Protein AF-A0A2D9C7I6-F1 (afdb_monomer_lite)

Foldseek 3Di:
DDDDDPDDPDDDDDPDDADDQEDAAEEEFDLVEEEEAEDHHHYDPPHDYHYDNNYYYYYD

Sequence (60 aa):
MSIILNGSSGIQFPNFIENEQSIDADYTIAATKNAASIGDIEISTGVTVTVTSGGNWVIL

Secondary structure (DSSP, 8-state):
-----SS-S-----S-----SEE-S-EEE-TT-EEEE-S--EEPTT--EEE-BTBEEEE-

pLDDT: mean 86.52, std 16.54, range [43.53, 98.69]

Radius of gyration: 14.21 Å; chains: 1; bounding box: 43×23×27 Å

Structure (mmCIF, N/CA/C/O backbone):
data_AF-A0A2D9C7I6-F1
#
_entry.id   AF-A0A2D9C7I6-F1
#
loop_
_atom_site.group_PDB
_atom_site.id
_atom_site.type_symbol
_atom_site.label_atom_id
_atom_site.label_alt_id
_atom_site.label_comp_id
_atom_site.label_asym_id
_atom_site.label_entity_id
_atom_site.label_seq_id
_atom_site.pdbx_PDB_ins_code
_atom_site.Cartn_x
_atom_site.Cartn_y
_atom_site.Cartn_z
_atom_site.occupancy
_atom_site.B_iso_or_equiv
_atom_site.auth_seq_id
_atom_site.auth_comp_id
_atom_site.auth_asym_id
_atom_site.auth_atom_id
_atom_site.pdbx_PDB_model_num
ATOM 1 N N . MET A 1 1 ? 7.763 7.652 6.240 1.00 54.25 1 MET A N 1
ATOM 2 C CA . MET A 1 1 ? 9.182 7.670 6.658 1.00 54.25 1 MET A CA 1
ATOM 3 C C . MET A 1 1 ? 10.063 7.790 5.418 1.00 54.25 1 MET A C 1
ATOM 5 O O . MET A 1 1 ? 10.093 6.865 4.619 1.00 54.25 1 MET A O 1
ATOM 9 N N . SER A 1 2 ? 10.698 8.942 5.188 1.00 43.53 2 SER A N 1
ATOM 10 C CA . SER A 1 2 ? 11.651 9.115 4.084 1.00 43.53 2 SER A CA 1
ATOM 11 C C . SER A 1 2 ? 13.033 8.667 4.540 1.00 43.53 2 SER A C 1
ATOM 13 O O . SER A 1 2 ? 13.604 9.260 5.451 1.00 43.53 2 SER A O 1
ATOM 15 N N . ILE A 1 3 ? 13.579 7.647 3.893 1.00 60.94 3 ILE A N 1
ATOM 16 C CA . ILE A 1 3 ? 15.004 7.350 3.978 1.00 60.94 3 ILE A CA 1
ATOM 17 C C . ILE A 1 3 ? 15.682 8.133 2.849 1.00 60.94 3 ILE A C 1
ATOM 19 O O . ILE A 1 3 ? 15.426 7.879 1.675 1.00 60.94 3 ILE A O 1
ATOM 23 N N . ILE A 1 4 ? 16.516 9.112 3.206 1.00 57.81 4 ILE A N 1
ATOM 24 C CA . ILE A 1 4 ? 17.427 9.798 2.281 1.00 57.81 4 ILE A CA 1
ATOM 25 C C . ILE A 1 4 ? 18.844 9.394 2.686 1.00 57.81 4 ILE A C 1
ATOM 27 O O . ILE A 1 4 ? 19.247 9.651 3.818 1.00 57.81 4 ILE A O 1
ATOM 31 N N . LEU A 1 5 ? 19.606 8.777 1.777 1.00 60.16 5 LEU A N 1
ATOM 32 C CA . LEU A 1 5 ? 21.022 8.472 2.000 1.00 60.16 5 LEU A CA 1
ATOM 33 C C . LEU A 1 5 ? 21.895 9.278 1.040 1.00 60.16 5 LEU A C 1
ATOM 35 O O . LEU A 1 5 ? 22.062 8.919 -0.123 1.00 60.16 5 LEU A O 1
ATOM 39 N N . ASN A 1 6 ? 22.520 10.330 1.566 1.00 57.50 6 ASN A N 1
ATOM 40 C CA . ASN A 1 6 ? 23.687 10.945 0.941 1.00 57.50 6 ASN A CA 1
ATOM 41 C C . ASN A 1 6 ? 24.924 10.075 1.235 1.00 57.50 6 ASN A C 1
ATOM 43 O O . ASN A 1 6 ? 25.686 10.359 2.153 1.00 57.50 6 ASN A O 1
ATOM 47 N N . GLY A 1 7 ? 25.109 8.994 0.469 1.00 60.16 7 GLY A N 1
ATOM 48 C CA . GLY A 1 7 ? 26.421 8.349 0.322 1.00 60.16 7 GLY A CA 1
ATOM 49 C C . GLY A 1 7 ? 26.889 7.371 1.411 1.00 60.16 7 GLY A C 1
ATOM 50 O O . GLY A 1 7 ? 28.091 7.151 1.510 1.00 60.16 7 GLY A O 1
ATOM 51 N N . SER A 1 8 ? 26.002 6.744 2.194 1.00 59.59 8 SER A N 1
ATOM 52 C CA . SER A 1 8 ? 26.406 5.636 3.081 1.00 59.59 8 SER A CA 1
ATOM 53 C C . SER A 1 8 ? 26.129 4.271 2.445 1.00 59.59 8 SER A C 1
ATOM 55 O O . SER A 1 8 ? 25.011 3.991 2.009 1.00 59.59 8 SER A O 1
ATOM 57 N N . SER A 1 9 ? 27.149 3.411 2.406 1.00 57.88 9 SER A N 1
ATOM 58 C CA . SER A 1 9 ? 27.047 2.006 2.004 1.00 57.88 9 SER A CA 1
ATOM 59 C C . SER A 1 9 ? 26.399 1.190 3.130 1.00 57.88 9 SER A C 1
ATOM 61 O O . SER A 1 9 ? 27.087 0.495 3.873 1.00 57.88 9 SER A O 1
ATOM 63 N N . GLY A 1 10 ? 25.078 1.291 3.282 1.00 57.53 10 GLY A N 1
ATOM 64 C CA . GLY A 1 10 ? 24.307 0.441 4.192 1.00 57.53 10 GLY A CA 1
ATOM 65 C C . GLY A 1 10 ? 22.948 1.034 4.554 1.00 57.53 10 GLY A C 1
ATOM 66 O O . GLY A 1 10 ? 22.867 2.147 5.069 1.00 57.53 10 GLY A O 1
ATOM 67 N N . ILE A 1 11 ? 21.873 0.284 4.303 1.00 58.44 11 ILE A N 1
ATOM 68 C CA . ILE A 1 11 ? 20.544 0.599 4.838 1.00 58.44 11 ILE A CA 1
ATOM 69 C C . ILE A 1 11 ? 20.533 0.098 6.284 1.00 58.44 11 ILE A C 1
ATOM 71 O O . ILE A 1 11 ? 20.520 -1.110 6.514 1.00 58.44 11 ILE A O 1
ATOM 75 N N . GLN A 1 12 ? 20.573 1.003 7.263 1.00 56.06 12 GLN A N 1
ATOM 76 C CA . GLN A 1 12 ? 20.333 0.618 8.652 1.00 56.06 12 GLN A CA 1
ATOM 77 C C . GLN A 1 12 ? 18.821 0.474 8.843 1.00 56.06 12 GLN A C 1
ATOM 79 O O . GLN A 1 12 ? 18.104 1.466 8.971 1.00 56.06 12 GLN A O 1
ATOM 84 N N . PHE A 1 13 ? 18.333 -0.765 8.813 1.00 61.75 13 PHE A N 1
ATOM 85 C CA . PHE A 1 13 ? 16.962 -1.053 9.212 1.00 61.75 13 PHE A CA 1
ATOM 86 C C . PHE A 1 13 ? 16.843 -0.937 10.739 1.00 61.75 13 PHE A C 1
ATOM 88 O O . PHE A 1 13 ? 17.770 -1.337 11.451 1.00 61.75 13 PHE A O 1
ATOM 95 N N . PRO A 1 14 ? 15.735 -0.391 11.265 1.00 68.25 14 PRO A N 1
ATOM 96 C CA . PRO A 1 14 ? 15.420 -0.556 12.677 1.00 68.25 14 PRO A CA 1
ATOM 97 C C . PRO A 1 14 ? 15.309 -2.053 13.016 1.00 68.25 14 PRO A C 1
ATOM 99 O O . PRO A 1 14 ? 14.951 -2.862 12.162 1.00 68.25 14 PRO A O 1
ATOM 102 N N . ASN A 1 15 ? 15.607 -2.420 14.268 1.00 77.31 15 ASN A N 1
ATOM 103 C CA . ASN A 1 15 ? 15.515 -3.814 14.735 1.00 77.31 15 ASN A CA 1
ATOM 104 C C . ASN A 1 15 ? 14.101 -4.406 14.574 1.00 77.31 15 ASN A C 1
ATOM 106 O O . ASN A 1 15 ? 13.952 -5.623 14.510 1.00 77.31 15 ASN A O 1
ATOM 110 N N . PHE A 1 16 ? 13.085 -3.544 14.504 1.00 78.31 16 PHE A N 1
ATOM 111 C CA . PHE A 1 16 ? 11.688 -3.890 14.275 1.00 78.31 16 PHE A CA 1
ATOM 112 C C . PHE A 1 16 ? 11.104 -2.982 13.192 1.00 78.31 16 PHE A C 1
ATOM 114 O O . PHE A 1 16 ? 11.461 -1.806 13.105 1.00 78.31 16 PHE A O 1
ATOM 121 N N . ILE A 1 17 ? 10.203 -3.532 12.380 1.00 78.81 17 ILE A N 1
ATOM 122 C CA . ILE A 1 17 ? 9.368 -2.785 11.440 1.00 78.81 17 ILE A CA 1
ATOM 123 C C . ILE A 1 17 ? 7.932 -2.983 11.905 1.00 78.81 17 ILE A C 1
ATOM 125 O O . ILE A 1 17 ? 7.470 -4.117 11.998 1.00 78.81 17 ILE A O 1
ATOM 129 N N . GLU A 1 18 ? 7.254 -1.882 12.197 1.00 81.88 18 GLU A N 1
ATOM 130 C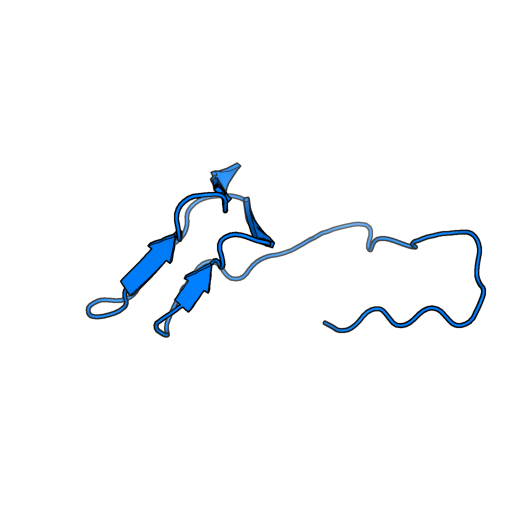 CA . GLU A 1 18 ? 5.872 -1.873 12.662 1.00 81.88 18 GLU A CA 1
ATOM 131 C C . GLU A 1 18 ? 5.017 -1.163 11.609 1.00 81.88 18 GLU A C 1
ATOM 133 O O . GLU A 1 18 ? 5.367 -0.071 11.148 1.00 81.88 18 GLU A O 1
ATOM 138 N N . ASN A 1 19 ? 3.920 -1.798 11.198 1.00 88.38 19 ASN A N 1
ATOM 139 C CA . ASN A 1 19 ? 2.860 -1.158 10.424 1.00 88.38 19 ASN A CA 1
ATOM 140 C C . ASN A 1 19 ? 1.687 -0.811 11.339 1.00 88.38 19 ASN A C 1
ATOM 142 O O . ASN A 1 19 ? 1.453 -1.473 12.348 1.00 88.38 19 ASN A O 1
ATOM 146 N N . GLU A 1 20 ? 0.921 0.204 10.950 1.00 93.00 20 GLU A N 1
ATOM 147 C CA . GLU A 1 20 ? -0.399 0.421 11.534 1.00 93.00 20 GLU A CA 1
ATOM 148 C C . GLU A 1 20 ? -1.299 -0.782 11.221 1.00 93.00 20 GLU A C 1
ATOM 150 O O . GLU A 1 20 ? -1.143 -1.443 10.187 1.00 93.00 20 GLU A O 1
ATOM 155 N N . GLN A 1 21 ? -2.207 -1.095 12.145 1.00 95.06 21 GLN A N 1
ATOM 156 C CA . GLN A 1 21 ? -3.154 -2.201 11.993 1.00 95.06 21 GLN A CA 1
ATOM 157 C C . GLN A 1 21 ? -4.479 -1.760 11.361 1.00 95.06 21 GLN A C 1
ATOM 159 O O . GLN A 1 21 ? -5.281 -2.617 11.008 1.00 95.06 21 GLN A O 1
ATOM 164 N N . SER A 1 22 ? -4.704 -0.453 11.194 1.00 96.19 22 SER A N 1
ATOM 165 C CA . SER A 1 22 ? -5.887 0.107 10.541 1.00 96.19 22 SER A CA 1
ATOM 166 C C . SER A 1 22 ? -5.514 0.883 9.279 1.00 96.19 22 SER A C 1
ATOM 168 O O . SER A 1 22 ? -4.474 1.538 9.204 1.00 96.19 22 SER A O 1
ATOM 170 N N . ILE A 1 23 ? -6.379 0.805 8.270 1.00 96.62 23 ILE A N 1
ATOM 171 C CA . ILE A 1 23 ? -6.359 1.668 7.090 1.00 96.62 23 ILE A CA 1
ATOM 172 C C . ILE A 1 23 ? -7.632 2.507 7.120 1.00 96.62 23 ILE A C 1
ATOM 174 O O . ILE A 1 23 ? -8.727 2.023 6.827 1.00 96.62 2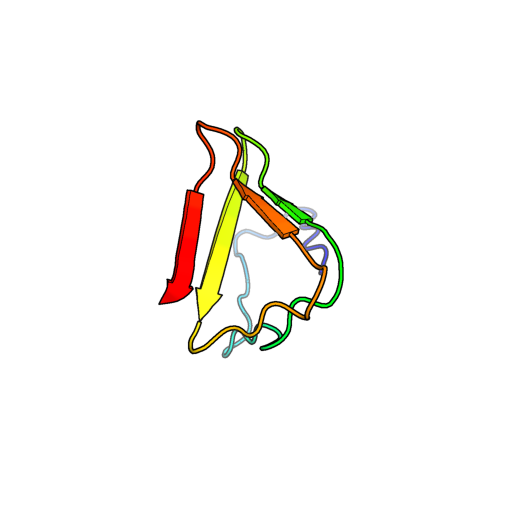3 ILE A O 1
ATOM 178 N N . ASP A 1 24 ? -7.458 3.781 7.463 1.00 98.00 24 ASP A N 1
ATOM 179 C CA . ASP A 1 24 ? -8.554 4.719 7.728 1.00 98.00 24 ASP A CA 1
ATOM 180 C C . ASP A 1 24 ? -8.821 5.703 6.577 1.00 98.00 24 ASP A C 1
ATOM 182 O O . ASP A 1 24 ? -9.694 6.565 6.673 1.00 98.00 24 ASP A O 1
ATOM 186 N N . ALA A 1 25 ? -8.086 5.576 5.470 1.00 97.94 25 ALA A N 1
ATOM 187 C CA . ALA A 1 25 ? -8.248 6.400 4.277 1.00 97.94 25 ALA A CA 1
ATOM 188 C C . ALA A 1 25 ? -8.032 5.588 2.998 1.00 97.94 25 ALA A C 1
ATOM 190 O O . ALA A 1 25 ? -7.236 4.647 2.974 1.00 97.94 25 ALA A O 1
ATOM 191 N N . ASP A 1 26 ? -8.721 5.986 1.924 1.00 98.50 26 ASP A N 1
ATOM 192 C CA . ASP A 1 26 ? -8.580 5.348 0.616 1.00 98.50 26 ASP A CA 1
ATOM 193 C C . ASP A 1 26 ? -7.122 5.352 0.155 1.00 98.50 26 ASP A C 1
ATOM 195 O O . ASP A 1 26 ? -6.422 6.369 0.219 1.00 98.50 26 ASP A O 1
ATOM 199 N N . TYR A 1 27 ? -6.672 4.212 -0.365 1.00 97.25 27 TYR A N 1
ATOM 200 C CA . TYR A 1 27 ? -5.303 4.058 -0.835 1.00 97.25 27 TYR A CA 1
ATOM 201 C C . TYR A 1 27 ? -5.235 3.285 -2.147 1.00 97.25 27 TYR A C 1
ATOM 203 O O . TYR A 1 27 ? -5.942 2.301 -2.363 1.00 97.25 27 TYR A O 1
ATOM 211 N N . THR A 1 28 ? -4.346 3.719 -3.040 1.00 98.38 28 THR A N 1
ATOM 212 C CA . THR A 1 28 ? -4.060 3.018 -4.296 1.00 98.38 28 THR A CA 1
ATOM 213 C C . THR A 1 28 ? -2.599 2.605 -4.345 1.00 98.38 28 THR A C 1
ATOM 215 O O . THR A 1 28 ? -1.698 3.442 -4.412 1.00 98.38 28 THR A O 1
ATOM 218 N N . ILE A 1 29 ? -2.368 1.297 -4.389 1.00 98.31 29 ILE A N 1
ATOM 219 C CA . ILE A 1 29 ? -1.066 0.724 -4.710 1.00 98.31 29 ILE A CA 1
ATOM 220 C C . ILE A 1 29 ? -0.907 0.803 -6.227 1.00 98.31 29 ILE A C 1
ATOM 222 O O . ILE A 1 29 ? -1.632 0.163 -6.993 1.00 98.31 29 ILE A O 1
ATOM 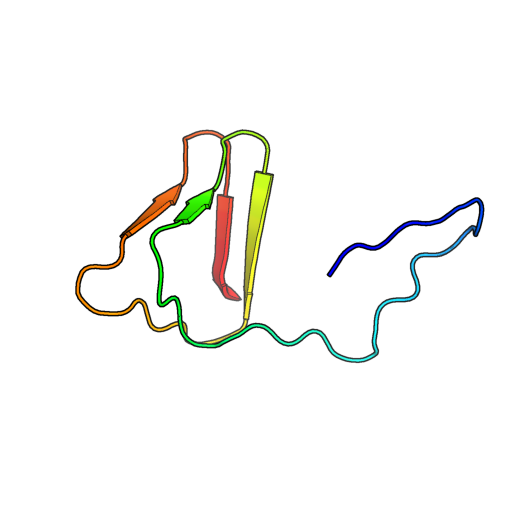226 N N . ALA A 1 30 ? 0.023 1.651 -6.660 1.00 98.31 30 ALA A N 1
ATOM 227 C CA . ALA A 1 30 ? 0.319 1.857 -8.070 1.00 98.31 30 ALA A CA 1
ATOM 228 C C . ALA A 1 30 ? 0.929 0.600 -8.707 1.00 98.31 30 ALA A C 1
ATOM 230 O O . ALA A 1 30 ? 1.638 -0.155 -8.049 1.00 98.31 30 ALA A O 1
ATOM 231 N N . ALA A 1 31 ? 0.764 0.448 -10.024 1.00 98.25 31 ALA A N 1
ATOM 232 C CA . ALA A 1 31 ? 1.324 -0.670 -10.793 1.00 98.25 31 ALA A CA 1
ATOM 233 C C . ALA A 1 31 ? 2.859 -0.801 -10.693 1.00 98.25 31 ALA A C 1
ATOM 235 O O . ALA A 1 31 ? 3.422 -1.844 -10.999 1.00 98.25 31 ALA A O 1
ATOM 236 N N . THR A 1 32 ? 3.548 0.274 -10.301 1.00 97.56 32 THR A N 1
ATOM 237 C CA . THR A 1 32 ? 5.012 0.349 -10.177 1.00 97.56 32 THR A CA 1
ATOM 238 C C . THR A 1 32 ? 5.504 0.192 -8.739 1.00 97.56 32 THR A C 1
ATOM 240 O O . THR A 1 32 ? 6.687 0.414 -8.460 1.00 97.56 32 THR A O 1
ATOM 243 N N . LYS A 1 33 ? 4.609 -0.135 -7.802 1.00 95.69 33 LYS A N 1
ATOM 244 C CA . LYS A 1 33 ? 4.900 -0.251 -6.375 1.00 95.69 33 LYS A CA 1
ATOM 245 C C . LYS A 1 33 ? 4.332 -1.549 -5.821 1.00 95.69 33 LYS A C 1
ATOM 247 O O . LYS A 1 33 ? 3.309 -2.046 -6.276 1.00 95.69 33 LYS A O 1
ATOM 252 N N . ASN A 1 34 ? 5.000 -2.045 -4.789 1.00 95.69 34 ASN A N 1
ATOM 253 C CA . ASN A 1 34 ? 4.480 -3.099 -3.935 1.00 95.69 34 ASN A CA 1
ATOM 254 C C . ASN A 1 34 ? 4.343 -2.544 -2.517 1.00 95.69 34 ASN A C 1
ATOM 256 O O . ASN A 1 34 ? 5.146 -1.699 -2.108 1.00 95.69 34 ASN A O 1
ATOM 260 N N . ALA A 1 35 ? 3.347 -3.031 -1.790 1.00 95.81 35 ALA A N 1
ATOM 261 C CA . ALA A 1 35 ? 3.141 -2.754 -0.377 1.00 95.81 35 ALA A CA 1
ATOM 262 C C . ALA A 1 35 ? 3.204 -4.057 0.427 1.00 95.81 35 ALA A C 1
ATOM 264 O O . ALA A 1 35 ? 2.847 -5.125 -0.078 1.00 95.81 35 ALA A O 1
ATOM 265 N N . ALA A 1 36 ? 3.645 -3.953 1.678 1.00 94.94 36 ALA A N 1
ATOM 266 C CA . ALA A 1 36 ? 3.681 -5.060 2.622 1.00 94.94 36 ALA A CA 1
ATOM 267 C C . ALA A 1 36 ? 3.100 -4.617 3.969 1.00 94.94 36 ALA A C 1
AT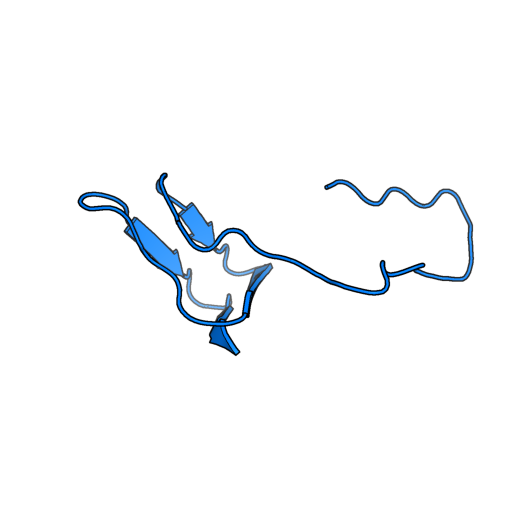OM 269 O O . ALA A 1 36 ? 3.408 -3.51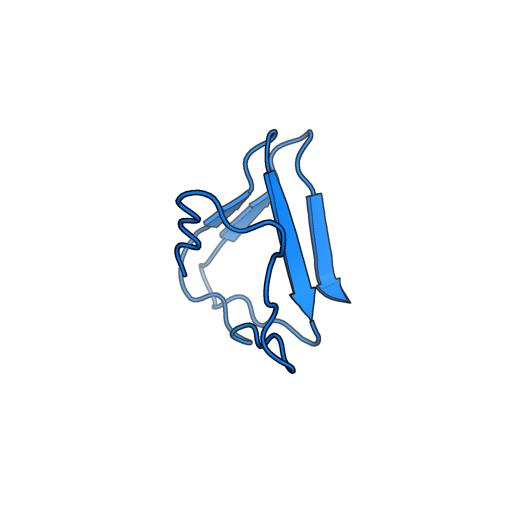9 4.438 1.00 94.94 36 ALA A O 1
ATOM 270 N N . SER A 1 37 ? 2.299 -5.491 4.568 1.00 94.56 37 SER A N 1
ATOM 271 C CA . SER A 1 37 ? 1.751 -5.378 5.920 1.00 94.56 37 SER A CA 1
ATOM 272 C C . SER A 1 37 ? 2.049 -6.672 6.684 1.00 94.56 37 SER A C 1
ATOM 274 O O . SER A 1 37 ? 2.217 -7.722 6.064 1.00 94.56 37 SER A O 1
ATOM 276 N N . ILE A 1 38 ? 2.142 -6.606 8.008 1.00 94.56 38 ILE A N 1
ATOM 277 C CA . ILE A 1 38 ? 2.403 -7.759 8.876 1.00 94.56 38 ILE A CA 1
ATOM 278 C C . ILE A 1 38 ? 1.232 -7.900 9.854 1.00 94.56 38 ILE A C 1
ATOM 280 O O . ILE A 1 38 ? 0.875 -6.930 10.530 1.00 94.56 38 ILE A O 1
ATOM 284 N N . GLY A 1 39 ? 0.667 -9.107 9.937 1.00 93.88 39 GLY A N 1
ATOM 285 C CA . GLY A 1 39 ? -0.467 -9.432 10.800 1.00 93.88 39 GLY A CA 1
ATOM 286 C C . GLY A 1 39 ? -1.826 -8.967 10.269 1.00 93.88 39 GLY A C 1
ATOM 287 O O . GLY A 1 39 ? -1.951 -8.502 9.135 1.00 93.88 39 GLY A O 1
ATOM 288 N N . ASP A 1 40 ? -2.853 -9.115 11.111 1.00 95.19 40 ASP A N 1
ATOM 289 C CA . ASP A 1 40 ? -4.225 -8.711 10.791 1.00 95.19 40 ASP A CA 1
ATOM 290 C C . ASP A 1 40 ? -4.304 -7.202 10.516 1.00 95.19 40 ASP A C 1
ATOM 292 O O . ASP A 1 40 ? -3.791 -6.388 11.291 1.00 95.19 40 ASP A O 1
ATOM 296 N N . ILE A 1 41 ? -4.980 -6.848 9.419 1.00 96.25 41 ILE A N 1
ATOM 297 C CA . ILE A 1 41 ? -5.211 -5.467 8.986 1.00 96.25 41 ILE A CA 1
ATOM 298 C C . ILE A 1 41 ? -6.709 -5.206 8.892 1.00 96.25 41 ILE A C 1
ATOM 300 O O . ILE A 1 41 ? -7.428 -5.881 8.152 1.00 96.25 41 ILE A O 1
ATOM 304 N N . GLU A 1 42 ? -7.165 -4.183 9.602 1.00 97.81 42 GLU A N 1
ATOM 305 C CA . GLU A 1 42 ? -8.514 -3.648 9.502 1.00 97.81 42 GLU A CA 1
ATOM 306 C C . GLU A 1 42 ? -8.578 -2.587 8.397 1.00 97.81 42 GLU A C 1
ATOM 308 O O . GLU A 1 42 ? -7.784 -1.648 8.360 1.00 97.81 42 GLU A O 1
ATOM 313 N N . ILE A 1 43 ? -9.545 -2.720 7.490 1.00 97.44 43 ILE A N 1
ATOM 314 C CA . ILE A 1 43 ? -9.911 -1.655 6.553 1.00 97.44 43 ILE A CA 1
ATOM 315 C C . ILE A 1 43 ? -11.208 -1.042 7.070 1.00 97.44 43 ILE A C 1
ATOM 317 O O . ILE A 1 43 ? -12.232 -1.728 7.136 1.00 97.44 43 ILE A O 1
ATOM 321 N N . SER A 1 44 ? -11.157 0.239 7.437 1.00 98.38 44 SER A N 1
ATOM 322 C CA . SER A 1 44 ? -12.300 0.947 8.011 1.00 98.38 44 SER A CA 1
ATOM 323 C C . SER A 1 44 ? -13.505 0.959 7.065 1.00 98.38 44 SER A C 1
ATOM 325 O O . SER A 1 44 ? -13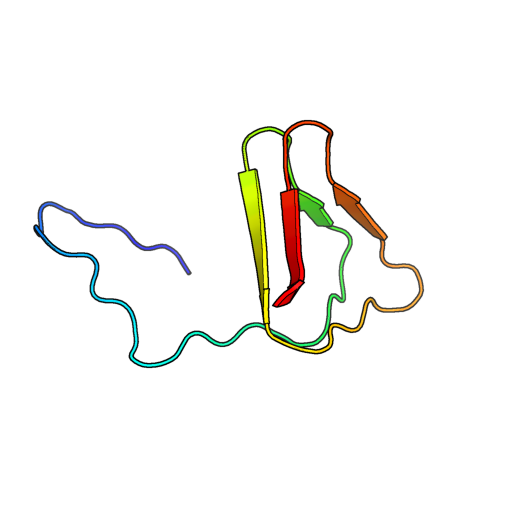.386 0.942 5.838 1.00 98.38 44 SER A O 1
ATOM 327 N N . THR A 1 45 ? -14.714 0.992 7.630 1.00 98.25 45 THR A N 1
ATOM 328 C CA . THR A 1 45 ? -15.948 0.984 6.826 1.00 98.25 45 THR A CA 1
ATOM 329 C C . THR A 1 45 ? -15.990 2.190 5.887 1.00 98.25 45 THR A C 1
ATOM 331 O O . THR A 1 45 ? -15.865 3.330 6.323 1.00 98.25 45 THR A O 1
ATOM 334 N N . GLY A 1 46 ? -16.217 1.938 4.596 1.00 97.88 46 GLY A N 1
ATOM 335 C CA . GLY A 1 46 ? -16.240 2.975 3.561 1.00 97.88 46 GLY A CA 1
ATOM 336 C C . GLY A 1 46 ? -14.871 3.303 2.958 1.00 97.88 46 GLY A C 1
ATOM 337 O O . GLY A 1 46 ? -14.829 4.079 2.009 1.00 97.88 46 GLY A O 1
ATOM 338 N N . VAL A 1 47 ? -13.789 2.692 3.451 1.00 98.69 47 VAL A N 1
ATOM 339 C CA . VAL A 1 47 ? -12.438 2.812 2.891 1.00 98.69 47 VAL A CA 1
ATOM 340 C C . VAL A 1 47 ? -12.187 1.719 1.855 1.00 98.69 47 VAL A C 1
ATOM 342 O O . VAL A 1 47 ? -12.570 0.562 2.035 1.00 98.69 47 VAL A O 1
ATOM 345 N N . THR A 1 48 ? -11.513 2.077 0.765 1.00 98.19 48 THR A N 1
ATOM 346 C CA . THR A 1 48 ? -11.108 1.162 -0.304 1.00 98.19 48 THR A CA 1
ATOM 347 C C . THR A 1 48 ? -9.592 1.142 -0.472 1.00 98.19 48 THR A C 1
ATOM 349 O O . THR A 1 48 ? -8.949 2.172 -0.681 1.00 98.19 48 THR A O 1
ATOM 352 N N . VAL A 1 49 ? -9.023 -0.066 -0.491 1.00 97.81 49 VAL A N 1
ATOM 353 C CA . VAL A 1 49 ? -7.645 -0.300 -0.934 1.00 97.81 49 VAL A CA 1
ATOM 354 C C . VAL A 1 49 ? -7.672 -0.888 -2.339 1.00 97.81 49 VAL A C 1
ATOM 356 O O . VAL A 1 49 ? -8.174 -1.988 -2.559 1.00 97.81 49 VAL A O 1
ATOM 359 N N . THR A 1 50 ? -7.126 -0.152 -3.303 1.00 98.50 50 THR A N 1
ATOM 360 C CA . THR A 1 50 ? -7.041 -0.590 -4.701 1.00 98.50 50 THR A CA 1
ATOM 361 C C . THR A 1 50 ? -5.620 -1.016 -5.037 1.00 98.50 50 THR A C 1
ATOM 363 O O . THR A 1 50 ? -4.676 -0.246 -4.869 1.00 98.50 50 THR A O 1
ATOM 366 N N . VAL A 1 51 ? -5.461 -2.221 -5.585 1.00 98.12 51 VAL A N 1
ATOM 367 C CA . VAL A 1 51 ? -4.188 -2.683 -6.150 1.00 98.12 51 VAL A CA 1
ATOM 368 C C . VAL A 1 51 ? -4.270 -2.585 -7.665 1.00 98.12 51 VAL A C 1
ATOM 370 O O . VAL A 1 51 ? -5.023 -3.314 -8.309 1.00 98.12 51 VAL A O 1
ATOM 373 N N . THR A 1 52 ? -3.508 -1.665 -8.252 1.00 98.50 52 THR A N 1
ATOM 374 C CA . THR A 1 52 ? -3.433 -1.558 -9.712 1.00 98.50 52 THR A CA 1
ATOM 375 C C . THR A 1 52 ? -2.659 -2.750 -10.267 1.00 98.50 52 THR A C 1
ATOM 377 O O . THR A 1 52 ? -1.589 -3.078 -9.755 1.00 98.50 52 THR A O 1
ATOM 380 N N . SER A 1 53 ? -3.163 -3.368 -11.341 1.00 98.19 53 SER A N 1
ATOM 381 C CA . SER A 1 53 ? -2.492 -4.487 -12.017 1.00 98.19 53 SER A CA 1
ATOM 382 C C . SER A 1 53 ? -1.013 -4.188 -12.285 1.00 98.19 53 SER A C 1
ATOM 384 O O . SER A 1 53 ? -0.681 -3.164 -12.880 1.00 98.19 53 SER A O 1
ATOM 386 N N . GLY A 1 54 ? -0.135 -5.098 -11.861 1.00 97.19 54 GLY A N 1
ATOM 387 C CA . GLY A 1 54 ? 1.324 -4.942 -11.892 1.00 97.19 54 GLY A CA 1
ATOM 388 C C . GLY A 1 54 ? 1.935 -4.632 -10.522 1.00 97.19 54 GLY A C 1
ATOM 389 O O . GLY A 1 54 ? 3.068 -5.033 -10.264 1.00 97.19 54 GLY A O 1
ATOM 390 N N . GLY A 1 55 ? 1.171 -4.000 -9.629 1.00 97.75 55 GLY A N 1
ATOM 391 C CA . GLY A 1 55 ? 1.517 -3.850 -8.220 1.00 97.75 55 GLY A CA 1
ATOM 392 C C . GLY A 1 55 ? 1.051 -5.049 -7.396 1.00 97.75 55 GLY A C 1
ATOM 393 O O . GLY A 1 55 ? 0.203 -5.828 -7.831 1.00 97.75 55 GLY A O 1
ATOM 394 N N . ASN A 1 56 ? 1.601 -5.190 -6.193 1.00 97.62 56 ASN A N 1
ATOM 395 C CA . ASN A 1 56 ? 1.230 -6.245 -5.251 1.00 97.62 56 ASN A CA 1
ATOM 396 C C . ASN A 1 56 ? 1.002 -5.664 -3.859 1.00 97.62 56 ASN A C 1
ATOM 398 O O . ASN A 1 56 ? 1.723 -4.763 -3.425 1.00 97.62 56 ASN A O 1
ATOM 402 N N . TRP A 1 57 ? 0.046 -6.244 -3.144 1.00 97.25 57 TRP A N 1
ATOM 403 C CA . TRP A 1 57 ? -0.076 -6.094 -1.703 1.00 97.25 57 TRP A CA 1
ATOM 404 C C . TRP A 1 57 ? 0.098 -7.462 -1.063 1.00 97.25 57 TRP A C 1
ATOM 406 O O . TRP A 1 57 ? -0.604 -8.404 -1.430 1.00 97.25 57 TRP A O 1
ATOM 416 N N . VAL A 1 58 ? 1.051 -7.575 -0.144 1.00 97.06 58 VAL A N 1
ATOM 417 C CA . VAL A 1 58 ? 1.292 -8.801 0.615 1.00 97.06 58 VAL A CA 1
ATOM 418 C C . VAL A 1 58 ? 1.020 -8.535 2.087 1.00 97.06 58 VAL A C 1
ATOM 420 O O . VAL A 1 58 ? 1.454 -7.518 2.625 1.00 97.06 58 VAL A O 1
ATOM 423 N N . ILE A 1 59 ? 0.316 -9.466 2.719 1.00 95.25 59 ILE A N 1
ATOM 424 C CA . ILE A 1 59 ? 0.063 -9.490 4.157 1.00 95.25 59 ILE A CA 1
ATOM 425 C C . ILE A 1 59 ? 0.745 -10.758 4.679 1.00 95.25 59 ILE A C 1
ATOM 427 O O . ILE A 1 59 ? 0.469 -11.841 4.155 1.00 95.25 59 ILE A O 1
ATOM 431 N N . LEU A 1 60 ? 1.698 -10.600 5.604 1.00 93.12 60 LEU A N 1
ATOM 432 C CA . LEU A 1 60 ? 2.485 -11.691 6.194 1.00 93.12 60 LEU A CA 1
ATOM 433 C C . LEU A 1 60 ? 1.843 -12.226 7.477 1.00 93.12 60 LEU A C 1
ATOM 435 O O . LEU A 1 60 ? 1.439 -11.381 8.311 1.00 93.12 60 LEU A O 1
#